Protein AF-A0AB35WUJ0-F1 (afdb_monomer_lite)

Organism: NCBI:txid3115853

Sequence (100 aa):
MTG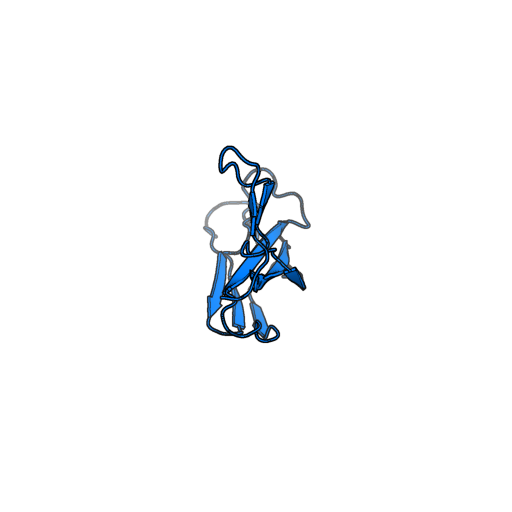LVIKDSSENVLVDMTSKLSQMVGSVVTGGSAGSITMPAPPTGKVMYYIVVPLVNLQREKGKKPGVTISGNTLSWSYSYSTSGWGYFSANCRIYYGYY

Structure (mmCIF, N/CA/C/O backbone):
data_AF-A0AB35WUJ0-F1
#
_entry.id   AF-A0AB35WUJ0-F1
#
loop_
_atom_site.group_PDB
_atom_site.id
_atom_site.type_symbol
_atom_site.label_atom_id
_atom_site.label_alt_id
_atom_site.label_comp_id
_atom_site.label_asym_id
_atom_site.label_entity_id
_atom_site.label_seq_id
_atom_site.pdbx_PDB_ins_code
_atom_site.Cartn_x
_atom_site.Cartn_y
_atom_site.Cartn_z
_atom_site.occupancy
_atom_site.B_iso_or_equiv
_atom_site.auth_seq_id
_atom_site.auth_comp_id
_atom_site.auth_asym_id
_atom_site.auth_atom_id
_atom_site.pdbx_PDB_model_num
ATOM 1 N N . MET A 1 1 ? -20.785 1.599 19.145 1.00 49.44 1 MET A N 1
ATOM 2 C CA . MET A 1 1 ? -19.358 1.948 19.283 1.00 49.44 1 MET A CA 1
ATOM 3 C C . MET A 1 1 ? -18.973 1.506 20.679 1.00 49.44 1 MET A C 1
ATOM 5 O O . MET A 1 1 ? -19.543 2.027 21.626 1.00 49.44 1 MET A O 1
ATOM 9 N N . THR A 1 2 ? -18.165 0.458 20.802 1.00 58.12 2 THR A N 1
ATOM 10 C CA . THR A 1 2 ? -17.866 -0.169 22.097 1.00 58.12 2 THR A CA 1
ATOM 11 C C . THR A 1 2 ? -16.365 -0.063 22.300 1.00 58.12 2 THR A C 1
ATOM 13 O O . THR A 1 2 ? -15.601 -0.626 21.523 1.00 58.12 2 THR A O 1
ATOM 16 N N . GLY A 1 3 ? -15.950 0.723 23.283 1.00 70.44 3 GLY A N 1
ATOM 17 C CA . GLY A 1 3 ? -14.555 0.983 23.615 1.00 70.44 3 GLY A CA 1
ATOM 18 C C . GLY A 1 3 ? -14.470 1.538 25.031 1.00 70.44 3 GLY A C 1
ATOM 19 O O . GLY A 1 3 ? -15.485 1.918 25.613 1.00 70.44 3 GLY A O 1
ATOM 20 N N . LEU A 1 4 ? -13.269 1.540 25.595 1.00 81.12 4 LEU A N 1
ATOM 21 C CA . LEU A 1 4 ? -13.003 2.070 26.927 1.00 81.12 4 LEU A CA 1
ATOM 22 C C . LEU A 1 4 ? -12.444 3.485 26.795 1.00 81.12 4 LEU A C 1
ATOM 24 O O . LEU A 1 4 ? -11.420 3.672 26.136 1.00 81.12 4 LEU A O 1
ATOM 28 N N . VAL A 1 5 ? -13.099 4.445 27.442 1.00 87.06 5 VAL A N 1
ATOM 29 C CA . VAL A 1 5 ? -12.575 5.801 27.621 1.00 87.06 5 VAL A CA 1
ATOM 30 C C . VAL A 1 5 ? -12.357 6.018 29.113 1.00 87.06 5 VAL A C 1
ATOM 32 O O . VAL A 1 5 ? -13.304 5.912 29.891 1.00 87.06 5 VAL A O 1
ATOM 35 N N . ILE A 1 6 ? -11.118 6.293 29.516 1.00 90.62 6 ILE A N 1
ATOM 36 C CA . ILE A 1 6 ? -10.762 6.656 30.893 1.00 90.62 6 ILE A CA 1
ATOM 37 C C . ILE A 1 6 ? -10.371 8.127 30.895 1.00 90.62 6 ILE A C 1
ATOM 39 O O . ILE A 1 6 ? -9.542 8.552 30.085 1.00 90.62 6 ILE A O 1
ATOM 43 N N . LYS A 1 7 ? -10.946 8.884 31.827 1.00 94.38 7 LYS A N 1
ATOM 44 C CA . LYS A 1 7 ? -10.618 10.288 32.062 1.00 94.38 7 LYS A CA 1
ATOM 45 C C . LYS A 1 7 ? -10.167 10.504 33.500 1.00 94.38 7 LYS A C 1
ATOM 47 O O . LYS A 1 7 ? -10.547 9.731 34.380 1.00 94.38 7 LYS A O 1
ATOM 52 N N . ASP A 1 8 ? -9.371 11.541 33.730 1.00 94.94 8 ASP A N 1
ATOM 53 C CA . ASP A 1 8 ? -9.138 12.041 35.086 1.00 94.94 8 ASP A CA 1
ATOM 54 C C . ASP A 1 8 ? -10.340 12.865 35.594 1.00 94.94 8 ASP A C 1
ATOM 56 O O . ASP A 1 8 ? -11.310 13.111 34.874 1.00 94.94 8 ASP A O 1
ATOM 60 N N . SER A 1 9 ? -10.282 13.308 36.853 1.00 94.25 9 SER A N 1
ATOM 61 C CA . SER A 1 9 ? -11.317 14.157 37.463 1.00 94.25 9 SER A CA 1
ATOM 62 C C . SER A 1 9 ? -11.446 15.549 36.828 1.00 94.25 9 SER A C 1
ATOM 64 O O . SER A 1 9 ? -12.372 16.281 37.163 1.00 94.25 9 SER A O 1
ATOM 66 N N . SER A 1 10 ? -10.517 15.921 35.948 1.00 96.19 10 SER A N 1
ATOM 67 C CA . SER A 1 10 ? -10.486 17.182 35.203 1.00 96.19 10 SER A CA 1
ATOM 68 C C . SER A 1 10 ? -10.939 16.999 33.747 1.00 96.19 10 SER A C 1
ATOM 70 O O . SER A 1 10 ? -10.742 17.902 32.937 1.00 96.19 10 SER A O 1
ATOM 72 N N . GLU A 1 11 ? -11.543 15.852 33.410 1.00 91.06 11 GLU A N 1
ATOM 73 C CA . GLU A 1 11 ? -12.026 15.477 32.072 1.00 91.06 11 GLU A CA 1
ATOM 74 C C . GLU A 1 11 ? -10.933 15.266 31.008 1.00 91.06 11 GLU A C 1
ATOM 76 O O . GLU A 1 11 ? -11.246 15.088 29.825 1.00 91.06 11 GLU A O 1
ATOM 81 N N . ASN A 1 12 ? -9.655 15.203 31.389 1.00 92.50 12 ASN A N 1
ATOM 82 C CA . ASN A 1 12 ? -8.590 14.890 30.441 1.00 92.50 12 ASN A CA 1
ATOM 83 C C . ASN A 1 12 ? -8.648 13.413 30.058 1.00 92.50 12 ASN A C 1
ATOM 85 O O . ASN A 1 12 ? -8.728 12.536 30.919 1.00 92.50 12 ASN A O 1
ATOM 89 N N . VAL A 1 13 ? -8.566 13.125 28.758 1.00 90.94 13 VAL A N 1
ATOM 90 C CA . VAL A 1 13 ? -8.551 11.751 28.247 1.00 90.94 13 VAL A CA 1
ATOM 91 C C . VAL A 1 13 ? -7.197 11.114 28.542 1.00 90.94 13 VAL A C 1
ATOM 93 O O . VAL A 1 13 ? -6.175 11.530 28.002 1.00 90.94 13 VAL A O 1
ATOM 96 N N . LEU A 1 14 ? -7.205 10.079 29.379 1.00 87.31 14 LEU A N 1
ATOM 97 C CA . LEU A 1 14 ? -6.020 9.286 29.700 1.00 87.31 14 LEU A CA 1
ATOM 98 C C . LEU A 1 14 ? -5.881 8.093 28.753 1.00 87.31 14 LEU A C 1
ATOM 100 O O . LEU A 1 14 ? -4.781 7.756 28.323 1.00 87.31 14 LEU A O 1
ATOM 104 N N . VAL A 1 15 ? -7.004 7.451 28.425 1.00 83.31 15 VAL A N 1
ATOM 105 C CA . VAL A 1 15 ? -7.060 6.296 27.523 1.00 83.31 15 VAL A CA 1
ATOM 106 C C . VAL A 1 15 ? -8.314 6.400 26.670 1.00 83.31 15 VAL A C 1
ATOM 108 O O . VAL A 1 15 ? -9.404 6.564 27.210 1.00 83.31 15 VAL A O 1
ATOM 111 N N . ASP A 1 16 ? -8.164 6.251 25.354 1.00 84.62 16 ASP A N 1
ATOM 112 C CA . ASP A 1 16 ? -9.278 6.142 24.413 1.00 84.62 16 ASP A CA 1
ATOM 113 C C . ASP A 1 16 ? -9.067 4.955 23.463 1.00 84.62 16 ASP A C 1
ATOM 115 O O . ASP A 1 16 ? -8.380 5.044 22.440 1.00 84.62 16 ASP A O 1
ATOM 119 N N . MET A 1 17 ? -9.692 3.827 23.805 1.00 75.56 17 MET A N 1
ATOM 120 C CA . MET A 1 17 ? -9.684 2.613 22.985 1.00 75.56 17 MET A CA 1
ATOM 121 C C . MET A 1 17 ? -10.726 2.632 21.854 1.00 75.56 17 MET A C 1
ATOM 123 O O . MET A 1 17 ? -10.930 1.612 21.198 1.00 75.56 17 MET A O 1
ATOM 127 N N . THR A 1 18 ? -11.398 3.758 21.599 1.00 76.00 18 THR A N 1
ATOM 128 C CA . THR A 1 18 ? -12.168 3.956 20.359 1.00 76.00 18 THR A CA 1
ATOM 129 C C . THR A 1 18 ? -11.269 4.339 19.180 1.00 76.00 18 THR A C 1
ATOM 131 O O . THR A 1 18 ? -11.687 4.255 18.021 1.00 76.00 18 THR A O 1
ATOM 134 N N . SER A 1 19 ? -10.005 4.674 19.460 1.00 70.94 19 SER A N 1
ATOM 135 C CA . SER A 1 19 ? -8.985 4.938 18.451 1.00 70.94 19 SER A CA 1
ATOM 136 C C . SER A 1 19 ? -8.718 3.714 17.574 1.00 70.94 19 SER A C 1
ATOM 138 O O . SER A 1 19 ? -8.546 2.584 18.036 1.00 70.94 19 SER A O 1
ATOM 140 N N . LYS A 1 20 ? -8.645 3.945 16.264 1.00 70.62 20 LYS A N 1
ATOM 141 C CA . LYS A 1 20 ? -8.326 2.916 15.277 1.00 70.62 20 LYS A CA 1
ATOM 142 C C . LYS A 1 20 ? -6.816 2.664 15.248 1.00 70.62 20 LYS A C 1
ATOM 144 O O . LYS A 1 20 ? -6.069 3.454 14.682 1.00 70.62 20 LYS A O 1
ATOM 149 N N . LEU A 1 21 ? -6.372 1.548 15.827 1.00 79.69 21 LEU A N 1
ATOM 150 C CA . LEU A 1 21 ? -5.014 1.046 15.611 1.00 79.69 21 LEU A CA 1
ATOM 151 C C . LEU A 1 21 ? -4.922 0.401 14.226 1.00 79.69 21 LEU A C 1
ATOM 153 O O . LEU A 1 21 ? -5.738 -0.461 13.885 1.00 79.69 21 LEU A O 1
ATOM 157 N N . SER A 1 22 ? -3.933 0.823 13.439 1.00 88.31 22 SER A N 1
ATOM 158 C CA . SER A 1 22 ? -3.647 0.204 12.151 1.00 88.31 22 SER A CA 1
ATOM 159 C C . SER A 1 22 ? -3.090 -1.204 12.349 1.00 88.31 22 SER A C 1
ATOM 161 O O . SER A 1 22 ? -2.296 -1.464 13.253 1.00 88.31 22 SER A O 1
ATOM 163 N N . GLN A 1 23 ? -3.513 -2.130 11.494 1.00 92.06 23 GLN A N 1
ATOM 164 C CA . GLN A 1 23 ? -2.983 -3.486 11.445 1.00 92.06 23 GLN A CA 1
ATOM 165 C C . GLN A 1 23 ? -2.441 -3.769 10.055 1.00 92.06 23 GLN A C 1
ATOM 167 O O . GLN A 1 23 ? -3.126 -3.571 9.052 1.00 92.06 23 GLN A O 1
ATOM 172 N N . MET A 1 24 ? -1.202 -4.250 10.010 1.00 94.62 24 MET A N 1
ATOM 173 C CA . MET A 1 24 ? -0.554 -4.686 8.782 1.00 94.62 24 MET A CA 1
ATOM 174 C C . MET A 1 24 ? -1.007 -6.117 8.469 1.00 94.62 24 MET A C 1
ATOM 176 O O . MET A 1 24 ? -0.989 -6.976 9.348 1.00 94.62 24 MET A O 1
ATOM 180 N N . VAL A 1 25 ? -1.434 -6.358 7.230 1.00 95.69 25 VAL A N 1
ATOM 181 C CA . VAL A 1 25 ? -1.957 -7.658 6.781 1.00 95.69 25 VAL A CA 1
ATOM 182 C C . VAL A 1 25 ? -0.922 -8.411 5.952 1.00 95.69 25 VAL A C 1
ATOM 184 O O . VAL A 1 25 ? -0.722 -9.607 6.146 1.00 95.69 25 VAL A O 1
ATOM 187 N N . GLY A 1 26 ? -0.260 -7.731 5.018 1.00 96.88 26 GLY A N 1
ATOM 188 C CA . GLY A 1 26 ? 0.720 -8.373 4.153 1.00 96.88 26 GLY A CA 1
ATOM 189 C C . GLY A 1 26 ? 1.480 -7.404 3.261 1.00 96.88 26 GLY A C 1
ATOM 190 O O . GLY A 1 26 ? 1.365 -6.181 3.369 1.00 96.88 26 GLY A O 1
ATOM 191 N N . SER A 1 27 ? 2.314 -7.959 2.384 1.00 98.19 27 SER A N 1
ATOM 192 C CA . SER A 1 27 ? 3.076 -7.166 1.422 1.00 98.19 27 SER A CA 1
ATOM 193 C C . SER A 1 27 ? 3.246 -7.873 0.083 1.00 98.19 27 SER A C 1
ATOM 195 O O . SER A 1 27 ? 3.148 -9.095 0.004 1.00 98.19 27 SER A O 1
ATOM 197 N N . VAL A 1 28 ? 3.523 -7.097 -0.962 1.00 98.56 28 VAL A N 1
ATOM 198 C CA . VAL A 1 28 ? 3.864 -7.588 -2.302 1.00 98.56 28 VAL A CA 1
ATOM 199 C C . VAL A 1 28 ? 5.101 -6.871 -2.830 1.00 98.56 28 VAL A C 1
ATOM 201 O O . VAL A 1 28 ? 5.312 -5.691 -2.549 1.00 98.56 28 VAL A O 1
ATOM 204 N N . VAL A 1 29 ? 5.942 -7.589 -3.573 1.00 98.56 29 VAL A N 1
ATOM 205 C CA . VAL A 1 29 ? 7.099 -7.025 -4.280 1.00 98.56 29 VAL A CA 1
ATOM 206 C C . VAL A 1 29 ? 6.719 -6.815 -5.742 1.00 98.56 29 VAL A C 1
ATOM 208 O O . VAL A 1 29 ? 6.231 -7.740 -6.384 1.00 98.56 29 VAL A O 1
ATOM 211 N N . THR A 1 30 ? 6.934 -5.611 -6.270 1.00 98.44 30 THR A N 1
ATOM 212 C CA . THR A 1 30 ? 6.477 -5.237 -7.619 1.00 98.44 30 THR A CA 1
ATOM 213 C C . THR A 1 30 ? 7.346 -5.795 -8.742 1.00 98.44 30 THR A C 1
ATOM 215 O O . THR A 1 30 ? 6.919 -5.824 -9.892 1.00 98.44 30 THR A O 1
ATOM 218 N N . GLY A 1 31 ? 8.597 -6.163 -8.451 1.00 97.69 31 GLY A N 1
ATOM 219 C CA . GLY A 1 31 ? 9.561 -6.611 -9.460 1.00 97.69 31 GLY A CA 1
ATOM 220 C C . GLY A 1 31 ? 9.941 -5.529 -10.478 1.00 97.69 31 GLY A C 1
ATOM 221 O O . GLY A 1 31 ? 10.528 -5.848 -11.503 1.00 97.69 31 GLY A O 1
ATOM 222 N N . GLY A 1 32 ? 9.596 -4.260 -10.223 1.00 96.38 32 GLY A N 1
ATOM 223 C CA . GLY A 1 32 ? 9.765 -3.178 -11.201 1.00 96.38 32 GLY A CA 1
ATOM 224 C C . GLY A 1 32 ? 8.796 -3.258 -12.389 1.00 96.38 32 GLY A C 1
ATOM 225 O O . GLY A 1 32 ? 9.069 -2.671 -13.429 1.00 96.38 32 GLY A O 1
ATOM 226 N N . SER A 1 33 ? 7.677 -3.971 -12.250 1.00 97.44 33 SER A N 1
ATOM 227 C CA . SER A 1 33 ? 6.631 -4.102 -13.270 1.00 97.44 33 SER A CA 1
ATOM 228 C C . SER A 1 33 ? 5.273 -3.697 -12.702 1.00 97.44 33 SER A C 1
ATOM 230 O O . SER A 1 33 ? 5.072 -3.771 -11.491 1.00 97.44 33 SER A O 1
ATOM 232 N N . ALA A 1 34 ? 4.337 -3.277 -13.556 1.00 98.31 34 ALA A N 1
ATOM 233 C CA . ALA A 1 34 ? 2.942 -3.079 -13.164 1.00 98.31 34 ALA A CA 1
ATOM 234 C C . ALA A 1 34 ? 2.286 -4.416 -12.779 1.00 98.31 34 ALA A C 1
ATOM 236 O O . ALA A 1 34 ? 2.675 -5.479 -13.268 1.00 98.31 34 ALA A O 1
ATOM 237 N N . GLY A 1 35 ? 1.284 -4.368 -11.906 1.00 98.38 35 GLY A N 1
ATOM 238 C CA . GLY A 1 35 ? 0.616 -5.576 -11.441 1.00 98.38 35 GLY A CA 1
ATOM 239 C C . GLY A 1 35 ? -0.550 -5.307 -10.505 1.00 98.38 35 GLY A C 1
ATOM 240 O O . GLY A 1 35 ? -0.928 -4.163 -10.248 1.00 98.38 35 GLY A O 1
ATOM 241 N N . SER A 1 36 ? -1.141 -6.391 -10.015 1.00 98.56 36 SER A N 1
ATOM 242 C CA . SER A 1 36 ? -2.196 -6.345 -9.009 1.00 98.56 36 SER A CA 1
ATOM 243 C C . SER A 1 36 ? -2.180 -7.601 -8.148 1.00 98.56 36 SER A C 1
ATOM 245 O O . SER A 1 36 ? -1.659 -8.639 -8.561 1.00 98.56 36 SER A O 1
ATOM 247 N N . ILE A 1 37 ? -2.747 -7.493 -6.951 1.00 98.38 37 ILE A N 1
ATOM 248 C CA . ILE A 1 37 ? -3.035 -8.619 -6.066 1.00 98.38 37 ILE A CA 1
ATOM 249 C C . ILE A 1 37 ? -4.426 -8.466 -5.456 1.00 98.38 37 ILE A C 1
ATOM 251 O O . ILE A 1 37 ? -4.919 -7.355 -5.242 1.00 98.38 37 ILE A O 1
ATOM 255 N N . THR A 1 38 ? -5.027 -9.595 -5.102 1.00 97.50 38 THR A N 1
ATOM 256 C CA . THR A 1 38 ? -6.180 -9.623 -4.205 1.00 97.50 38 THR A CA 1
ATOM 257 C C . THR A 1 38 ? -5.687 -9.671 -2.762 1.00 97.50 38 THR A C 1
ATOM 259 O O . THR A 1 38 ? -4.865 -10.514 -2.405 1.00 97.50 38 THR A O 1
ATOM 262 N N . MET A 1 39 ? -6.190 -8.767 -1.929 1.00 96.25 39 MET A N 1
ATOM 263 C CA . MET A 1 39 ? -5.937 -8.727 -0.492 1.00 96.25 39 MET A CA 1
ATOM 264 C C . MET A 1 39 ? -7.105 -9.372 0.272 1.00 96.25 39 MET A C 1
ATOM 266 O O . MET A 1 39 ? -8.253 -9.303 -0.187 1.00 96.25 39 MET A O 1
ATOM 270 N N . PRO A 1 40 ? -6.860 -9.936 1.468 1.00 95.00 40 PRO A N 1
ATOM 271 C CA . PRO A 1 40 ? -7.932 -10.317 2.388 1.00 95.00 40 PRO A CA 1
ATOM 272 C C . PRO A 1 40 ? -8.880 -9.145 2.665 1.00 95.00 40 PRO A C 1
ATOM 274 O O . PRO A 1 40 ? -8.454 -7.994 2.647 1.00 95.00 40 PRO A O 1
ATOM 277 N N . ALA A 1 41 ? -10.162 -9.411 2.923 1.00 92.12 41 ALA A N 1
ATOM 278 C CA . ALA A 1 41 ? -11.109 -8.346 3.258 1.00 92.12 41 ALA A CA 1
ATOM 279 C C . ALA A 1 41 ? -10.800 -7.734 4.625 1.00 92.12 41 ALA A C 1
ATOM 281 O O . ALA A 1 41 ? -10.473 -8.473 5.557 1.00 92.12 41 ALA A O 1
ATOM 282 N N . PRO A 1 42 ? -10.899 -6.398 4.763 1.00 91.31 42 PRO A N 1
ATOM 283 C CA . PRO A 1 42 ? -10.774 -5.784 6.069 1.00 91.31 42 PRO A CA 1
ATOM 284 C C . PRO A 1 42 ? -12.003 -6.171 6.916 1.00 91.31 42 PRO A C 1
ATOM 286 O O . PRO A 1 42 ? -13.090 -6.373 6.362 1.00 91.31 42 PRO A O 1
ATOM 289 N N . PRO A 1 43 ? -11.879 -6.258 8.253 1.00 90.62 43 PRO A N 1
ATOM 290 C CA . PRO A 1 43 ? -13.036 -6.428 9.125 1.00 90.62 43 PRO A CA 1
ATOM 291 C C . PRO A 1 43 ? -14.096 -5.341 8.887 1.00 90.62 43 PRO A C 1
ATOM 293 O O . PRO A 1 43 ? -13.784 -4.229 8.455 1.00 90.62 43 PRO A O 1
ATOM 296 N N . THR A 1 44 ? -15.359 -5.629 9.197 1.00 89.94 44 THR A N 1
ATOM 297 C CA . THR A 1 44 ? -16.464 -4.682 8.981 1.00 89.94 44 THR A CA 1
ATOM 298 C C . THR A 1 44 ? -16.184 -3.319 9.634 1.00 89.94 44 THR A C 1
ATOM 300 O O . THR A 1 44 ? -15.836 -3.238 10.811 1.00 89.94 44 THR A O 1
ATOM 303 N N . GLY A 1 45 ? -16.336 -2.233 8.866 1.00 88.25 45 GLY A N 1
ATOM 304 C CA . GLY A 1 45 ? -16.096 -0.855 9.329 1.00 88.25 45 GLY A CA 1
ATOM 305 C C . GLY A 1 45 ? -14.625 -0.405 9.325 1.00 88.25 45 GLY A C 1
ATOM 306 O O . GLY A 1 45 ? -14.314 0.712 9.766 1.00 88.25 45 GLY A O 1
ATOM 307 N N . LYS A 1 46 ? -13.710 -1.247 8.834 1.00 88.94 46 LYS A N 1
ATOM 308 C CA . LYS A 1 46 ? -12.288 -0.928 8.666 1.00 88.94 46 LYS A CA 1
ATOM 309 C C . LYS A 1 46 ? -11.982 -0.481 7.239 1.00 88.94 46 LYS A C 1
ATOM 311 O O . LYS A 1 46 ? -12.621 -0.925 6.287 1.00 88.94 46 LYS A O 1
ATOM 316 N N . VAL A 1 47 ? -11.006 0.413 7.103 1.00 91.31 47 VAL A N 1
ATOM 317 C CA . VAL A 1 47 ? -10.584 0.977 5.811 1.00 91.31 47 VAL A CA 1
ATOM 318 C C . VAL A 1 47 ? -9.190 0.471 5.479 1.00 91.31 47 VAL A C 1
ATOM 320 O O . VAL A 1 47 ? -8.310 0.490 6.336 1.00 91.31 47 VAL A O 1
ATOM 323 N N . MET A 1 48 ? -8.991 0.010 4.245 1.00 94.56 48 MET A N 1
ATOM 324 C CA . MET A 1 48 ? -7.682 -0.434 3.768 1.00 94.56 48 MET A CA 1
ATOM 325 C C . MET A 1 48 ? -6.726 0.743 3.540 1.00 94.56 48 MET A C 1
ATOM 327 O O . MET A 1 48 ? -7.137 1.823 3.120 1.00 94.56 48 MET A O 1
ATOM 331 N N . TYR A 1 49 ? -5.435 0.511 3.757 1.00 94.88 49 TYR A N 1
ATOM 332 C CA . TYR A 1 49 ? -4.352 1.442 3.452 1.00 94.88 49 TYR A CA 1
ATOM 333 C C . TYR A 1 49 ? -3.136 0.703 2.882 1.00 94.88 49 TYR A C 1
ATOM 335 O O . TYR A 1 49 ? -3.024 -0.521 2.988 1.00 94.88 49 TYR A O 1
ATOM 343 N N . TYR A 1 50 ? -2.202 1.458 2.300 1.00 97.31 50 TYR A N 1
ATOM 344 C CA . TYR A 1 50 ? -0.933 0.928 1.807 1.00 97.31 50 TYR A CA 1
ATOM 345 C C . TYR A 1 50 ? 0.247 1.860 2.107 1.00 97.31 50 TYR A C 1
ATOM 347 O O . TYR A 1 50 ? 0.077 3.057 2.333 1.00 97.31 50 TYR A O 1
ATOM 355 N N . ILE A 1 51 ? 1.461 1.306 2.073 1.00 97.81 51 ILE A N 1
ATOM 356 C CA . ILE A 1 51 ? 2.735 2.031 2.177 1.00 97.81 51 ILE A CA 1
ATOM 357 C C . ILE A 1 51 ? 3.696 1.482 1.116 1.00 97.81 51 ILE A C 1
ATOM 359 O O . ILE A 1 51 ? 3.868 0.270 0.999 1.00 97.81 51 ILE A O 1
ATOM 363 N N . VAL A 1 52 ? 4.349 2.366 0.354 1.00 98.31 52 VAL A N 1
ATOM 364 C CA . VAL A 1 52 ? 5.284 1.990 -0.723 1.00 98.31 52 VAL A CA 1
ATOM 365 C C . VAL A 1 52 ? 6.728 2.256 -0.305 1.00 98.31 52 VAL A C 1
ATOM 367 O O . VAL A 1 52 ? 7.124 3.406 -0.099 1.00 98.31 52 VAL A O 1
ATOM 370 N N . VAL A 1 53 ? 7.537 1.198 -0.254 1.00 97.94 53 VAL A N 1
ATOM 371 C CA . VAL A 1 53 ? 8.956 1.254 0.119 1.00 97.94 53 VAL A CA 1
ATOM 372 C C . VAL A 1 53 ? 9.820 0.807 -1.067 1.00 97.94 53 VAL A C 1
ATOM 374 O O . VAL A 1 53 ? 9.641 -0.310 -1.552 1.00 97.94 53 VAL A O 1
ATOM 377 N N . PRO A 1 54 ? 10.754 1.635 -1.566 1.00 97.56 54 PRO A N 1
ATOM 378 C CA . PRO A 1 54 ? 11.650 1.227 -2.643 1.00 97.56 54 PRO A CA 1
ATOM 379 C C . PRO A 1 54 ? 12.664 0.188 -2.145 1.00 97.56 54 PRO A C 1
ATOM 381 O O . PRO A 1 54 ? 13.203 0.315 -1.050 1.00 97.56 54 PRO A O 1
ATOM 384 N N . LEU A 1 55 ? 12.937 -0.829 -2.965 1.00 97.94 55 LEU A N 1
ATOM 385 C CA . LEU A 1 55 ? 13.941 -1.875 -2.709 1.00 97.94 55 LEU A CA 1
ATOM 386 C C . LEU A 1 55 ? 15.248 -1.640 -3.476 1.00 97.94 55 LEU A C 1
ATOM 388 O O . LEU A 1 55 ? 16.158 -2.461 -3.443 1.00 97.94 55 LEU A O 1
ATOM 392 N N . VAL A 1 56 ? 15.323 -0.525 -4.197 1.00 96.12 56 VAL A N 1
ATOM 393 C CA . VAL A 1 56 ? 16.467 -0.111 -5.006 1.00 96.12 56 VAL A CA 1
ATOM 394 C C . VAL A 1 56 ? 16.770 1.355 -4.733 1.00 96.12 56 VAL A C 1
ATOM 396 O O . VAL A 1 56 ? 15.893 2.121 -4.324 1.00 96.12 56 VAL A O 1
ATOM 399 N N . ASN A 1 57 ? 18.011 1.766 -4.986 1.00 94.75 57 ASN A N 1
ATOM 400 C CA . ASN A 1 57 ? 18.367 3.178 -4.960 1.00 94.75 57 ASN A CA 1
ATOM 401 C C . ASN A 1 57 ? 17.614 3.906 -6.086 1.00 94.75 57 ASN A C 1
ATOM 403 O O . ASN A 1 57 ? 17.708 3.518 -7.247 1.00 94.75 57 ASN A O 1
ATOM 407 N N . LEU A 1 58 ? 16.874 4.965 -5.751 1.00 94.06 58 LEU A N 1
ATOM 408 C CA . LEU A 1 58 ? 16.079 5.724 -6.723 1.00 94.06 58 LEU A CA 1
ATOM 409 C C . LEU A 1 58 ? 16.925 6.614 -7.642 1.00 94.06 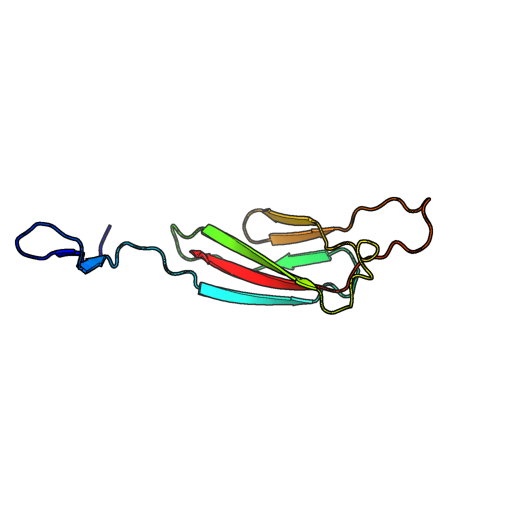58 LEU A C 1
ATOM 411 O O . LEU A 1 58 ? 1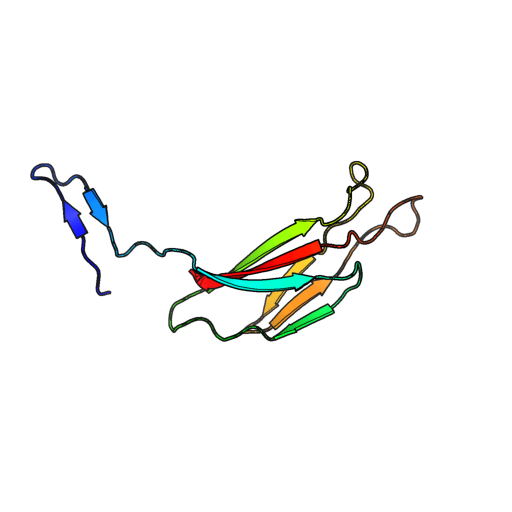6.378 7.250 -8.541 1.00 94.06 58 LEU A O 1
ATOM 415 N N . GLN A 1 59 ? 18.243 6.673 -7.425 1.00 91.56 59 GLN A N 1
ATOM 416 C CA . GLN A 1 59 ? 19.182 7.484 -8.196 1.00 91.56 59 GLN A CA 1
ATOM 417 C C . GLN A 1 59 ? 18.660 8.922 -8.335 1.00 91.56 59 GLN A C 1
ATOM 419 O O . GLN A 1 59 ? 18.400 9.422 -9.432 1.00 91.56 59 GLN A O 1
ATOM 424 N N . ARG A 1 60 ? 18.460 9.563 -7.174 1.00 85.44 60 ARG A N 1
ATOM 425 C CA . ARG A 1 60 ? 17.725 10.826 -6.995 1.00 85.44 60 ARG A CA 1
ATOM 426 C C . ARG A 1 60 ? 16.250 10.676 -7.380 1.00 85.44 60 ARG A C 1
ATOM 428 O O . ARG A 1 60 ? 15.443 10.303 -6.538 1.00 85.44 60 ARG A O 1
ATOM 435 N N . GLU A 1 61 ? 15.918 10.921 -8.643 1.00 84.12 61 GLU A N 1
ATOM 436 C CA . GL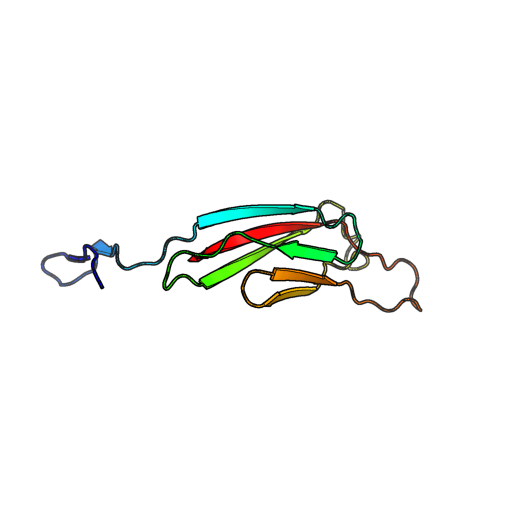U A 1 61 ? 14.534 10.999 -9.136 1.00 84.12 61 GLU A CA 1
ATOM 437 C C . GLU A 1 61 ? 14.270 10.083 -10.336 1.00 84.12 61 GLU A C 1
ATOM 439 O O . GLU A 1 61 ? 13.200 10.136 -10.952 1.00 84.12 61 GLU A O 1
ATOM 444 N N . LYS A 1 62 ? 15.260 9.273 -10.717 1.00 91.12 62 LYS A N 1
ATOM 445 C CA . LYS A 1 62 ? 15.219 8.444 -11.923 1.00 91.12 62 LYS A CA 1
ATOM 446 C C . LYS A 1 62 ? 14.403 7.171 -11.728 1.00 91.12 62 LYS A C 1
ATOM 448 O O . LYS A 1 62 ? 13.603 6.821 -12.595 1.00 91.12 62 LYS A O 1
ATOM 453 N N . GLY A 1 63 ? 14.533 6.540 -10.568 1.00 94.81 63 GLY A N 1
ATOM 454 C CA . GLY A 1 63 ? 13.662 5.453 -10.150 1.00 94.81 63 GLY A CA 1
ATOM 455 C C . GLY A 1 63 ? 12.290 6.000 -9.777 1.00 94.81 63 GLY A C 1
ATOM 456 O O . GLY A 1 6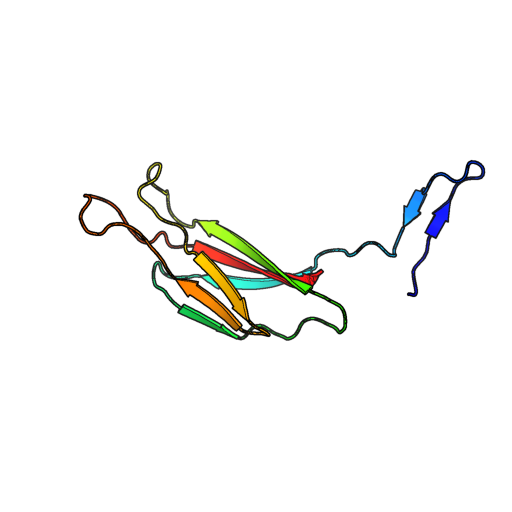3 ? 12.155 6.735 -8.796 1.00 94.81 63 GLY A O 1
ATOM 457 N N . LYS A 1 64 ? 11.256 5.644 -10.538 1.00 95.81 64 LYS A N 1
ATOM 458 C CA . LYS A 1 64 ? 9.879 6.001 -10.190 1.00 95.81 64 LYS A CA 1
ATOM 459 C C . LYS A 1 64 ? 9.261 4.921 -9.330 1.00 95.81 64 LYS A C 1
ATOM 461 O O . LYS A 1 64 ? 9.288 3.751 -9.697 1.00 95.81 64 LYS A O 1
ATOM 466 N N . LYS A 1 65 ? 8.694 5.324 -8.194 1.00 96.75 65 LYS A N 1
ATOM 467 C CA . LYS A 1 65 ? 7.780 4.480 -7.418 1.00 96.75 65 LYS A CA 1
ATOM 468 C C . LYS A 1 65 ? 6.466 4.329 -8.196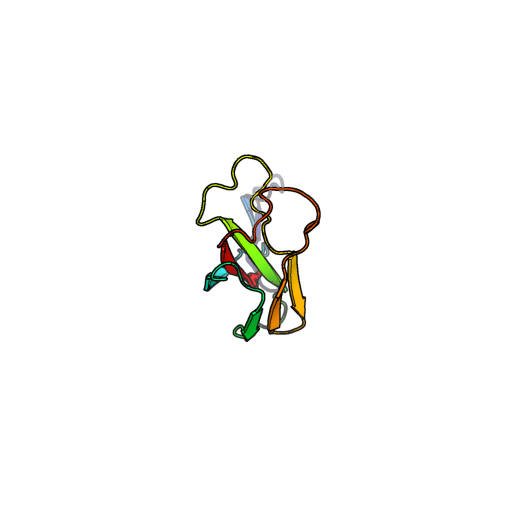 1.00 96.75 65 LYS A C 1
ATOM 470 O O . LYS A 1 65 ? 6.110 5.248 -8.937 1.00 96.75 65 LYS A O 1
ATOM 475 N N . PRO A 1 66 ? 5.746 3.213 -8.038 1.00 98.12 66 PRO A N 1
ATOM 476 C CA . PRO A 1 66 ? 4.465 3.053 -8.698 1.00 98.12 66 PRO A CA 1
ATOM 477 C C . PRO A 1 66 ? 3.398 3.956 -8.067 1.00 98.12 66 PRO A C 1
ATOM 479 O O . PRO A 1 66 ? 3.419 4.214 -6.860 1.00 98.12 66 PRO A O 1
ATOM 482 N N . GLY A 1 67 ? 2.425 4.372 -8.873 1.00 98.00 67 GLY A N 1
ATOM 483 C CA . GLY A 1 67 ? 1.112 4.756 -8.370 1.00 98.00 67 GLY A CA 1
ATOM 484 C C . GLY A 1 67 ? 0.376 3.497 -7.921 1.00 98.00 67 GLY A C 1
ATOM 485 O O . GLY A 1 67 ? 0.395 2.493 -8.629 1.00 98.00 67 GLY A O 1
ATOM 486 N N . VAL A 1 68 ? -0.232 3.534 -6.736 1.00 98.31 68 VAL A N 1
ATOM 487 C CA . VAL A 1 68 ? -0.966 2.402 -6.155 1.00 98.31 68 VAL A CA 1
ATOM 488 C C . VAL A 1 68 ? -2.411 2.823 -5.933 1.00 98.31 68 VAL A C 1
ATOM 490 O O . VAL A 1 68 ? -2.682 3.950 -5.523 1.00 98.31 68 VAL A O 1
ATOM 493 N N . THR A 1 69 ? -3.348 1.931 -6.220 1.00 98.00 69 THR A N 1
ATOM 494 C CA . THR A 1 69 ? -4.780 2.156 -6.018 1.00 98.00 69 THR A CA 1
ATOM 495 C C . THR A 1 69 ? -5.396 0.924 -5.380 1.00 98.00 69 THR A C 1
ATOM 497 O O . THR A 1 69 ? -5.045 -0.204 -5.723 1.00 98.00 69 THR A O 1
ATOM 500 N N . ILE A 1 70 ? -6.323 1.151 -4.452 1.00 97.12 70 ILE A N 1
ATOM 501 C CA . ILE A 1 70 ? -7.135 0.102 -3.844 1.00 97.12 70 ILE A CA 1
ATOM 502 C C . ILE A 1 70 ? -8.567 0.280 -4.342 1.00 97.12 70 ILE A C 1
ATOM 504 O O . ILE A 1 70 ? -9.151 1.347 -4.169 1.00 97.12 70 ILE A O 1
ATOM 508 N N . SER A 1 71 ? -9.122 -0.761 -4.957 1.00 95.00 71 SER A N 1
ATOM 509 C CA . SER A 1 71 ? -10.533 -0.830 -5.343 1.00 95.00 71 SER A CA 1
ATOM 510 C C . SER A 1 71 ? -11.139 -2.103 -4.765 1.00 95.00 71 SER A C 1
ATOM 512 O O . SER A 1 71 ? -10.765 -3.217 -5.146 1.00 95.00 71 SER A O 1
ATOM 514 N N . GLY A 1 72 ? -12.019 -1.937 -3.774 1.00 90.12 72 GLY A N 1
ATOM 515 C CA . GLY A 1 72 ? -12.489 -3.034 -2.930 1.00 90.12 72 GLY A CA 1
ATOM 516 C C . GLY A 1 72 ? -11.316 -3.761 -2.267 1.00 90.12 72 GLY A C 1
ATOM 517 O O . GLY A 1 72 ? -10.563 -3.179 -1.491 1.00 90.12 72 GLY A O 1
ATOM 518 N N . ASN A 1 73 ? -11.148 -5.032 -2.622 1.00 92.06 73 ASN A N 1
ATOM 519 C CA . ASN A 1 73 ? -10.083 -5.909 -2.137 1.00 92.06 73 ASN A CA 1
ATOM 520 C C . ASN A 1 73 ? -8.862 -5.988 -3.054 1.00 92.06 73 ASN A C 1
ATOM 522 O O . ASN A 1 73 ? -7.928 -6.733 -2.765 1.00 92.06 73 ASN A O 1
ATOM 526 N N . THR A 1 74 ? -8.863 -5.271 -4.173 1.00 97.19 74 THR A N 1
ATOM 527 C CA . THR A 1 74 ? -7.780 -5.356 -5.152 1.00 97.19 74 THR A CA 1
ATOM 528 C C . THR A 1 74 ? -6.831 -4.191 -4.960 1.00 97.19 74 THR A C 1
ATOM 530 O O . THR A 1 74 ? -7.246 -3.033 -5.035 1.00 97.19 74 THR A O 1
ATOM 533 N N . LEU A 1 75 ? -5.558 -4.502 -4.729 1.00 98.25 75 LEU A N 1
ATOM 534 C CA . LEU A 1 75 ? -4.471 -3.534 -4.758 1.00 98.25 75 LEU A CA 1
ATOM 535 C C . LEU A 1 75 ? -3.779 -3.650 -6.110 1.00 98.25 75 LEU A C 1
ATOM 537 O O . LEU A 1 75 ? -3.213 -4.693 -6.436 1.00 98.25 75 LEU A O 1
ATOM 541 N N . SER A 1 76 ? -3.816 -2.570 -6.878 1.00 98.62 76 SER A N 1
ATOM 542 C CA . SER A 1 76 ? -3.204 -2.475 -8.202 1.00 98.62 76 SER A CA 1
ATOM 543 C C . SER A 1 76 ? -2.137 -1.398 -8.204 1.00 98.62 76 SER A C 1
ATOM 545 O O . SER A 1 76 ? -2.265 -0.383 -7.516 1.00 98.62 76 SER A O 1
ATOM 547 N N . TRP A 1 77 ? -1.085 -1.602 -8.988 1.00 98.69 77 TRP A N 1
ATOM 548 C CA . TRP A 1 77 ? -0.007 -0.638 -9.124 1.00 98.69 77 TRP A CA 1
ATOM 549 C C . TRP A 1 77 ? 0.473 -0.518 -10.566 1.00 98.69 77 TRP A C 1
ATOM 551 O O . TRP A 1 77 ? 0.529 -1.491 -11.322 1.00 98.69 77 TRP A O 1
ATOM 561 N N . SER A 1 78 ? 0.852 0.695 -10.943 1.00 98.31 78 SER A N 1
ATOM 562 C CA . SER A 1 78 ? 1.377 1.015 -12.266 1.00 98.31 78 SER A CA 1
ATOM 563 C C . SER A 1 78 ? 2.465 2.076 -12.167 1.00 98.31 78 SER A C 1
ATOM 565 O O . SER A 1 78 ? 2.537 2.841 -11.207 1.00 98.31 78 SER A O 1
ATOM 567 N N . TYR A 1 79 ? 3.348 2.110 -13.157 1.00 96.75 79 TYR A N 1
ATOM 568 C CA . TYR A 1 79 ? 4.434 3.077 -13.223 1.00 96.75 79 TYR A CA 1
ATOM 569 C C . TYR A 1 79 ? 4.155 4.088 -14.328 1.00 96.75 79 TYR A C 1
ATOM 571 O O . TYR A 1 79 ? 3.665 3.727 -15.395 1.00 96.75 79 TYR A O 1
ATOM 579 N N . SER A 1 80 ? 4.487 5.352 -14.072 1.00 93.62 80 SER A N 1
ATOM 580 C CA . SER A 1 80 ? 4.374 6.424 -15.058 1.00 93.62 80 SER A CA 1
ATOM 581 C C . SER A 1 80 ? 5.623 7.296 -15.030 1.00 93.62 80 SER A C 1
ATOM 583 O O . SER A 1 80 ? 6.040 7.785 -13.977 1.00 93.62 80 SER A O 1
ATOM 585 N N . TYR A 1 81 ? 6.247 7.447 -16.194 1.00 92.31 81 TYR A N 1
ATOM 586 C CA . TYR A 1 81 ? 7.377 8.333 -16.445 1.00 92.31 81 TYR A CA 1
ATOM 587 C C . TYR A 1 81 ? 7.554 8.555 -17.943 1.00 92.31 81 TYR A C 1
ATOM 589 O O . TYR A 1 81 ? 7.146 7.735 -18.763 1.00 92.31 81 TYR A O 1
ATOM 597 N N . SER A 1 82 ? 8.214 9.658 -18.294 1.00 88.25 82 SER A N 1
ATOM 598 C CA . SER A 1 82 ? 8.673 9.896 -19.660 1.00 88.25 82 SER A CA 1
ATOM 599 C C . SER A 1 82 ? 9.688 8.823 -20.069 1.00 88.25 82 SER A C 1
ATOM 601 O O . SER A 1 82 ? 10.695 8.615 -19.393 1.00 88.25 82 SER A O 1
ATOM 603 N N . THR A 1 83 ? 9.429 8.167 -21.199 1.00 83.50 83 THR A N 1
ATOM 604 C CA . THR A 1 83 ? 10.371 7.259 -21.876 1.00 83.50 83 THR A CA 1
ATOM 605 C C . THR A 1 83 ? 11.340 8.006 -22.794 1.00 83.50 83 THR A C 1
ATOM 607 O O . THR A 1 83 ? 12.342 7.446 -23.225 1.00 83.50 83 THR A O 1
ATOM 610 N N . SER A 1 84 ? 11.063 9.282 -23.071 1.00 82.38 84 SER A N 1
ATOM 611 C CA . SER A 1 84 ? 11.875 10.167 -23.908 1.00 82.38 84 SER A CA 1
ATOM 612 C C . SER A 1 84 ? 13.065 10.805 -23.174 1.00 82.38 84 SER A C 1
ATOM 614 O O . SER A 1 84 ? 13.867 11.491 -23.801 1.00 82.38 84 SER A O 1
ATOM 616 N N . GLY A 1 85 ? 13.215 10.578 -21.863 1.00 71.56 85 GLY A N 1
ATOM 617 C CA . GLY A 1 85 ? 14.355 11.034 -21.062 1.00 71.56 85 GLY A CA 1
ATOM 618 C C . GLY A 1 85 ? 15.288 9.891 -20.657 1.00 71.56 85 GLY A C 1
ATOM 619 O O . GLY A 1 85 ? 14.838 8.837 -20.213 1.00 71.56 85 GLY A O 1
ATOM 620 N N . TRP A 1 86 ? 16.602 10.112 -20.746 1.00 78.50 86 TRP A N 1
ATOM 621 C CA . TRP A 1 86 ? 17.584 9.092 -20.378 1.00 78.50 86 TRP A CA 1
ATOM 622 C C . TRP A 1 86 ? 17.541 8.760 -18.875 1.00 78.50 86 TRP A C 1
ATOM 624 O O . TRP A 1 86 ? 17.506 9.648 -18.005 1.00 78.50 86 TRP A O 1
ATOM 634 N N . GLY A 1 87 ? 17.566 7.458 -18.584 1.00 86.31 87 GLY A N 1
ATOM 635 C CA . GLY A 1 87 ? 17.788 6.901 -17.253 1.00 86.31 87 GLY A CA 1
ATOM 636 C C . GLY A 1 87 ? 16.557 6.733 -16.360 1.00 86.31 87 GLY A C 1
ATOM 637 O O . GLY A 1 87 ? 16.743 6.335 -15.219 1.00 86.31 87 GLY A O 1
ATOM 638 N N . TYR A 1 88 ? 15.328 7.024 -16.805 1.00 93.81 88 TYR A N 1
ATOM 639 C CA . TYR A 1 88 ? 14.137 6.698 -16.002 1.00 93.81 88 TYR A CA 1
ATOM 640 C C . TYR A 1 88 ? 13.858 5.196 -15.995 1.00 93.81 88 TYR A C 1
ATOM 642 O O . TYR A 1 88 ? 13.960 4.533 -17.026 1.00 93.81 88 TYR A O 1
ATOM 650 N N . PHE A 1 89 ? 13.470 4.666 -14.837 1.00 94.25 89 PHE A N 1
ATOM 651 C CA . PHE A 1 89 ? 13.137 3.253 -14.689 1.00 94.25 89 PHE A CA 1
ATOM 652 C C . PHE A 1 89 ? 12.072 3.027 -13.614 1.00 94.25 89 PHE A C 1
ATOM 654 O O . PHE A 1 89 ? 11.884 3.836 -12.700 1.00 94.25 89 PHE A O 1
ATOM 661 N N . SER A 1 90 ? 11.391 1.888 -13.710 1.00 96.62 90 SER A N 1
ATOM 662 C CA . SER A 1 90 ? 10.462 1.414 -12.688 1.00 96.62 90 SER A CA 1
ATOM 663 C C . SER A 1 90 ? 11.244 0.894 -11.485 1.00 96.62 90 SER A C 1
ATOM 665 O O . SER A 1 90 ? 11.913 -0.136 -11.559 1.00 96.62 90 SER A O 1
ATOM 667 N N . ALA A 1 91 ? 11.181 1.601 -10.358 1.00 97.31 91 ALA A N 1
ATOM 668 C CA . ALA A 1 91 ? 11.854 1.159 -9.145 1.00 97.31 91 ALA A CA 1
ATOM 669 C C . ALA A 1 91 ? 11.138 -0.068 -8.573 1.00 97.31 91 ALA A C 1
ATOM 671 O O . ALA A 1 91 ? 9.942 -0.003 -8.269 1.00 97.31 91 ALA A O 1
ATOM 672 N N . ASN A 1 92 ? 11.861 -1.172 -8.369 1.00 98.19 92 ASN A N 1
ATOM 673 C CA . ASN A 1 92 ? 11.319 -2.302 -7.621 1.00 98.19 92 ASN A CA 1
ATOM 674 C C . ASN A 1 92 ? 10.965 -1.837 -6.200 1.00 98.19 92 ASN A C 1
ATOM 676 O O . ASN A 1 92 ? 11.787 -1.221 -5.518 1.00 98.19 92 ASN A O 1
ATOM 680 N N . CYS A 1 93 ? 9.732 -2.089 -5.776 1.00 98.44 93 CYS A N 1
ATOM 681 C CA . CYS A 1 93 ? 9.192 -1.637 -4.502 1.00 98.44 93 CYS A CA 1
ATOM 682 C C . CYS A 1 93 ? 8.555 -2.804 -3.753 1.00 98.44 93 CYS A C 1
ATOM 684 O O . CYS A 1 93 ? 8.044 -3.747 -4.356 1.00 98.44 93 CYS A O 1
ATOM 686 N N . ARG A 1 94 ? 8.527 -2.705 -2.426 1.00 98.56 94 ARG A N 1
ATOM 687 C CA . ARG A 1 94 ? 7.626 -3.474 -1.577 1.00 98.56 94 ARG A CA 1
ATOM 688 C C . ARG A 1 94 ? 6.440 -2.598 -1.202 1.00 98.56 94 ARG A C 1
ATOM 690 O O . ARG A 1 94 ? 6.620 -1.499 -0.676 1.00 98.56 94 ARG A O 1
ATOM 697 N N . ILE A 1 95 ? 5.240 -3.090 -1.472 1.00 98.56 95 ILE A N 1
ATOM 698 C CA . ILE A 1 95 ? 3.988 -2.452 -1.085 1.00 98.56 95 ILE A CA 1
ATOM 699 C C . ILE A 1 95 ? 3.455 -3.209 0.123 1.00 98.56 95 ILE A C 1
ATOM 701 O O . ILE A 1 95 ? 3.100 -4.380 0.015 1.00 98.56 95 ILE A O 1
ATOM 705 N N . TYR A 1 96 ? 3.446 -2.546 1.271 1.00 98.31 96 TYR A N 1
ATOM 706 C CA . TYR A 1 96 ? 2.809 -3.016 2.496 1.00 98.31 96 TYR A CA 1
ATOM 707 C C . TYR A 1 96 ? 1.336 -2.621 2.451 1.00 98.31 96 TYR A C 1
ATOM 709 O O . TYR A 1 96 ? 1.031 -1.506 2.028 1.00 98.31 96 TYR A O 1
ATOM 717 N N . TYR A 1 97 ? 0.439 -3.491 2.898 1.00 97.62 97 TYR A N 1
ATOM 718 C CA . TYR A 1 97 ? -0.990 -3.205 2.985 1.00 97.62 97 TYR A CA 1
ATOM 719 C C . TYR A 1 97 ? -1.575 -3.669 4.318 1.00 97.62 97 TYR A C 1
ATOM 721 O O . TYR A 1 97 ? -1.094 -4.618 4.946 1.00 97.62 97 TYR A O 1
ATOM 729 N N . GLY A 1 98 ? -2.608 -2.965 4.764 1.00 96.00 98 GLY A N 1
ATOM 730 C CA . GLY A 1 98 ? -3.244 -3.169 6.058 1.00 96.00 98 GLY A CA 1
ATOM 731 C C . GLY A 1 98 ? -4.575 -2.436 6.162 1.00 96.00 98 GLY A C 1
ATOM 732 O O . GLY A 1 98 ? -5.042 -1.872 5.177 1.00 96.00 98 GLY A O 1
ATOM 733 N N . TYR A 1 99 ? -5.176 -2.405 7.349 1.00 94.56 99 TYR A N 1
ATOM 734 C CA . TYR A 1 99 ? -6.420 -1.670 7.605 1.00 94.56 99 TYR A CA 1
ATOM 735 C C . TYR A 1 99 ? -6.397 -0.876 8.915 1.00 94.56 99 TYR A C 1
ATOM 737 O O . TYR A 1 99 ? -5.587 -1.162 9.797 1.00 94.56 99 TYR A O 1
ATOM 745 N N . TYR A 1 100 ? -7.308 0.095 9.059 1.00 90.69 100 TYR A N 1
ATOM 746 C CA . TYR A 1 100 ? -7.539 0.858 10.296 1.00 90.69 100 TYR A CA 1
ATOM 747 C C . TYR A 1 100 ? -9.026 1.071 10.628 1.00 90.69 100 TYR A C 1
ATOM 749 O O . TYR A 1 100 ? -9.901 1.263 9.744 1.00 90.69 100 TYR A O 1
#

pLDDT: mean 91.72, std 8.85, range [49.44, 98.69]

Secondary structure (DSSP, 8-state):
----EEE-TT--EEEETTS---EEEEEEE-TTS-EEEEPPPPPTT--EEEEEEESS--TTTTEEPPEEEEETTEEEEE----SSSTT-EE--EEEEEEE-

Foldseek 3Di:
DDWDWDADPVRHTPDTRVDDDWDWQDKDKQVQAWDKDFADADPPPKDKDKDKAFPDDCVVPQAFEWDWDDDGRMITTHTDDDPPDPRHGHTTIMMIMTID

Radius of gyration: 19.11 Å; chains: 1; bounding box: 38×28×61 Å